Protein AF-A0A0H1ANH3-F1 (afdb_monomer_lite)

Foldseek 3Di:
DPDPPVVVVVVVVVVVVPDDDPDDDDPDPPVCPPPDPDDPLRVVLVVLVVVLVVLVVVLVVLVVVCVPPPDDDDPVSVVVSVVSVVVSVVSVVVSVVSVVVVVVVVVVVVVVVD

Radius of gyration: 20.59 Å; chains: 1; bounding box: 45×33×53 Å

pLDDT: mean 71.36, std 16.11, range [37.97, 92.19]

Structure (mmCIF, N/CA/C/O backbone):
data_AF-A0A0H1ANH3-F1
#
_entry.id   AF-A0A0H1ANH3-F1
#
loop_
_atom_site.group_PDB
_atom_site.id
_atom_site.type_symbol
_atom_site.label_atom_id
_atom_site.label_alt_id
_atom_site.label_comp_id
_atom_site.label_asym_id
_atom_site.label_entity_id
_atom_site.label_seq_id
_atom_site.pdbx_PDB_ins_code
_atom_site.Cartn_x
_atom_site.Cartn_y
_atom_site.Cartn_z
_atom_site.occupancy
_atom_site.B_iso_or_equiv
_atom_site.auth_seq_id
_atom_site.auth_comp_id
_atom_site.auth_asym_id
_atom_site.auth_atom_id
_atom_site.pdbx_PDB_model_num
ATOM 1 N N . MET A 1 1 ? 1.172 21.556 14.387 1.00 40.19 1 MET A N 1
ATOM 2 C CA . MET A 1 1 ? 0.110 22.340 13.723 1.00 40.19 1 MET A CA 1
ATOM 3 C C . MET A 1 1 ? 0.443 22.380 12.237 1.00 40.19 1 MET A C 1
ATOM 5 O O . MET A 1 1 ? 0.982 23.361 11.751 1.00 40.19 1 MET A O 1
ATOM 9 N N . ALA A 1 2 ? 0.237 21.252 11.561 1.00 51.41 2 ALA A N 1
ATOM 10 C CA . ALA A 1 2 ? 0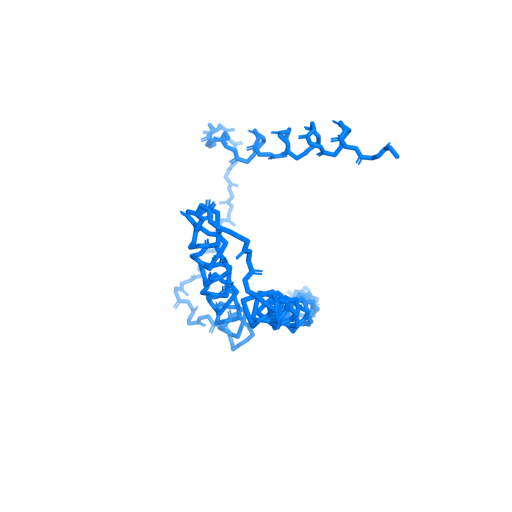.381 21.077 10.120 1.00 51.41 2 ALA A CA 1
ATOM 11 C C . ALA A 1 2 ? -0.997 20.604 9.671 1.00 51.41 2 ALA A C 1
ATOM 13 O O . ALA A 1 2 ? -1.387 19.508 10.050 1.00 51.41 2 ALA A O 1
ATOM 14 N N . ASP A 1 3 ? -1.792 21.488 9.070 1.00 56.69 3 ASP A N 1
ATOM 15 C CA . ASP A 1 3 ? -3.152 21.114 8.652 1.00 56.69 3 ASP A CA 1
ATOM 16 C C . ASP A 1 3 ? -3.704 22.048 7.563 1.00 56.69 3 ASP A C 1
ATOM 18 O O . ASP A 1 3 ? -4.291 21.600 6.591 1.00 56.69 3 ASP A O 1
ATOM 22 N N . ALA A 1 4 ? -3.424 23.356 7.626 1.00 54.84 4 ALA A N 1
ATOM 23 C CA . ALA A 1 4 ? -3.987 24.298 6.651 1.00 54.84 4 ALA A CA 1
ATOM 24 C C . ALA A 1 4 ? -3.135 24.495 5.380 1.00 54.84 4 ALA A C 1
ATOM 26 O O . ALA A 1 4 ? -3.677 24.754 4.308 1.00 54.84 4 ALA A O 1
ATOM 27 N N . TYR A 1 5 ? -1.804 24.405 5.470 1.00 55.19 5 TYR A N 1
ATOM 28 C CA . TYR A 1 5 ? -0.924 24.760 4.344 1.00 55.19 5 TYR A CA 1
ATOM 29 C C . TYR A 1 5 ? -0.835 23.647 3.284 1.00 55.19 5 TYR A C 1
ATOM 31 O O . TYR A 1 5 ? -0.876 23.926 2.088 1.00 55.19 5 TYR A O 1
ATOM 39 N N . GLU A 1 6 ? -0.803 22.381 3.707 1.00 58.69 6 GLU A N 1
ATOM 40 C CA . GLU A 1 6 ? -0.748 21.223 2.798 1.00 58.69 6 GLU A CA 1
ATOM 41 C C . GLU A 1 6 ? -2.057 21.014 2.027 1.00 58.69 6 GLU A C 1
ATOM 43 O O . GLU A 1 6 ? -2.027 20.677 0.845 1.00 58.69 6 GLU A O 1
ATOM 48 N N . VAL A 1 7 ? -3.207 21.298 2.649 1.00 62.12 7 VAL A N 1
ATOM 49 C CA . VAL A 1 7 ? -4.524 21.185 1.998 1.00 62.12 7 VAL A CA 1
ATOM 50 C C . VAL A 1 7 ? -4.680 22.212 0.872 1.00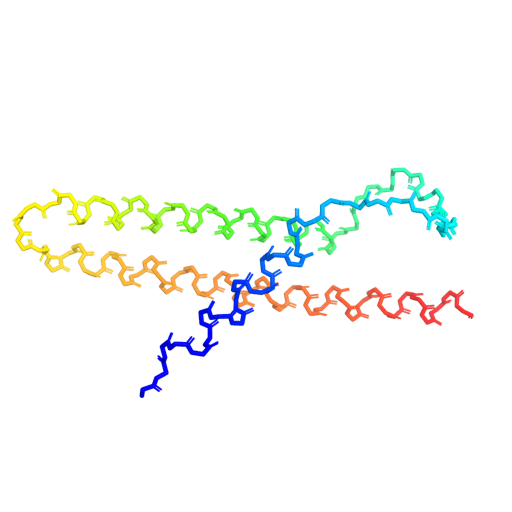 62.12 7 VAL A C 1
ATOM 52 O O . VAL A 1 7 ? -5.219 21.884 -0.184 1.00 62.12 7 VAL A O 1
ATOM 55 N N . ASN A 1 8 ? -4.152 23.430 1.048 1.00 63.66 8 ASN A N 1
ATOM 56 C CA . ASN A 1 8 ? -4.151 24.446 -0.009 1.00 63.66 8 ASN A CA 1
ATOM 57 C C . ASN A 1 8 ? -3.222 24.057 -1.168 1.00 63.66 8 ASN A C 1
ATOM 59 O O . ASN A 1 8 ? -3.622 24.128 -2.327 1.00 63.66 8 ASN A O 1
ATOM 63 N N . GLN A 1 9 ? -2.027 23.548 -0.860 1.00 69.12 9 GLN A N 1
ATOM 64 C CA . GLN A 1 9 ? -1.066 23.118 -1.876 1.00 69.12 9 GLN A CA 1
ATOM 65 C C . GLN A 1 9 ? -1.572 21.911 -2.686 1.00 69.12 9 GLN A C 1
ATOM 67 O O . GLN A 1 9 ? -1.376 21.839 -3.901 1.00 69.12 9 GLN A O 1
ATOM 72 N N . PHE A 1 10 ? -2.280 20.987 -2.031 1.00 57.66 10 PHE A N 1
ATOM 73 C CA . PHE A 1 10 ? -2.937 19.863 -2.690 1.00 57.66 10 PHE A CA 1
ATOM 74 C C . PHE A 1 10 ? -4.096 20.322 -3.589 1.00 57.66 10 PHE A C 1
ATOM 76 O O . PHE A 1 10 ? -4.209 19.866 -4.728 1.00 57.66 10 PHE A O 1
ATOM 83 N N . ALA A 1 11 ? -4.920 21.267 -3.124 1.00 63.81 11 ALA A N 1
ATOM 84 C CA . ALA A 1 11 ? -6.016 21.832 -3.911 1.00 63.81 11 ALA A CA 1
ATOM 85 C C . ALA A 1 11 ? -5.515 22.594 -5.153 1.00 63.81 11 ALA A C 1
ATOM 87 O O . ALA A 1 11 ? -6.084 22.458 -6.238 1.00 63.81 11 ALA A O 1
ATOM 88 N N . GLU A 1 12 ? -4.415 23.340 -5.033 1.00 65.25 12 GLU A N 1
ATOM 89 C CA . GLU A 1 12 ? -3.771 24.018 -6.164 1.00 65.25 12 GLU A CA 1
ATOM 90 C C . GLU A 1 12 ? -3.195 23.026 -7.184 1.00 65.25 12 GLU A C 1
ATOM 92 O O . GLU A 1 12 ? -3.339 23.224 -8.395 1.00 65.25 12 GLU A O 1
ATOM 97 N N . ALA A 1 13 ? -2.601 21.924 -6.716 1.00 64.12 13 ALA A N 1
ATOM 98 C CA . ALA A 1 13 ? -2.116 20.853 -7.581 1.00 64.12 13 ALA A CA 1
ATOM 99 C C . ALA A 1 13 ? -3.266 20.145 -8.323 1.00 64.12 13 ALA A C 1
ATOM 101 O O . ALA A 1 13 ? -3.156 19.888 -9.525 1.00 64.12 13 ALA A O 1
ATOM 102 N N . MET A 1 14 ? -4.397 19.902 -7.649 1.00 63.88 14 MET A N 1
ATOM 103 C CA . MET A 1 14 ? -5.605 19.333 -8.261 1.00 63.88 14 MET A CA 1
ATOM 104 C C . MET A 1 14 ? -6.233 20.273 -9.295 1.00 63.88 14 MET A C 1
ATOM 106 O O . MET A 1 14 ? -6.654 19.821 -10.358 1.00 63.88 14 MET A O 1
ATOM 110 N N . ASN A 1 15 ? -6.245 21.581 -9.034 1.00 64.12 15 ASN A N 1
ATOM 111 C CA . ASN A 1 15 ? -6.758 22.577 -9.974 1.00 64.12 15 ASN A CA 1
ATOM 112 C C . ASN A 1 15 ? -5.878 22.689 -11.234 1.00 64.12 15 ASN A C 1
ATOM 114 O O . ASN A 1 15 ? -6.385 22.807 -12.347 1.00 64.12 15 ASN A O 1
ATOM 118 N N . ARG A 1 16 ? -4.552 22.570 -11.083 1.00 61.69 16 ARG A N 1
ATOM 119 C CA . ARG A 1 16 ? -3.615 22.532 -12.218 1.00 61.69 16 ARG A CA 1
ATOM 120 C C . ARG A 1 16 ? -3.771 21.259 -13.062 1.00 61.69 16 ARG A C 1
ATOM 122 O O . ARG A 1 16 ? -3.549 21.309 -14.267 1.00 61.69 16 ARG A O 1
ATOM 129 N N . ALA A 1 17 ? -4.175 20.146 -12.450 1.00 52.03 17 ALA A N 1
ATOM 130 C CA . ALA A 1 17 ? -4.438 18.882 -13.140 1.00 52.03 17 ALA A CA 1
ATOM 131 C C . ALA A 1 17 ? -5.851 18.794 -13.761 1.00 52.03 17 ALA A C 1
ATOM 133 O O . ALA A 1 17 ? -6.046 18.050 -14.719 1.00 52.03 17 ALA A O 1
ATOM 134 N N . GLY A 1 18 ? -6.829 19.547 -13.240 1.00 45.19 18 GLY A N 1
ATOM 135 C CA . GLY A 1 18 ? -8.225 19.553 -13.703 1.00 45.19 18 GLY A CA 1
ATOM 136 C C . GLY A 1 18 ? -8.516 20.442 -14.921 1.00 45.19 18 GLY A C 1
ATOM 137 O O . GLY A 1 18 ? -9.594 20.347 -15.509 1.00 45.19 18 GLY A O 1
ATOM 138 N N . GLY A 1 19 ? -7.570 21.288 -15.334 1.00 40.00 19 GLY A N 1
ATOM 139 C CA . GLY A 1 19 ? -7.671 22.078 -16.561 1.00 40.00 19 GLY A CA 1
ATOM 140 C C . GLY A 1 19 ? -7.298 21.250 -17.790 1.00 40.00 19 GLY A C 1
ATOM 141 O O . GLY A 1 19 ? -6.121 21.122 -18.115 1.00 40.00 19 GLY A O 1
ATOM 142 N N . SER A 1 20 ? -8.292 20.697 -18.491 1.00 42.78 20 SER A N 1
ATOM 143 C CA . SER A 1 20 ? -8.080 20.088 -19.813 1.00 42.78 20 SER A CA 1
ATOM 144 C C . SER A 1 20 ? -7.455 21.086 -20.806 1.00 42.78 20 SER A C 1
ATOM 146 O O . SER A 1 20 ? -7.710 22.291 -20.722 1.00 42.78 20 SER A O 1
ATOM 148 N N . PRO A 1 21 ? -6.627 20.604 -21.749 1.00 45.38 21 PRO A N 1
ATOM 149 C CA . PRO A 1 21 ? -5.692 21.428 -22.495 1.00 45.38 21 PRO A CA 1
ATOM 150 C C . PRO A 1 21 ? -6.416 22.199 -23.598 1.00 45.38 21 PRO A C 1
ATOM 152 O O . PRO A 1 21 ? -6.935 21.615 -24.548 1.00 45.38 21 PRO A O 1
ATOM 155 N N . SER A 1 22 ? -6.380 23.527 -23.528 1.00 37.97 22 SER A N 1
ATOM 156 C CA . SER A 1 22 ? -6.530 24.341 -24.733 1.00 37.97 22 SER A CA 1
ATOM 157 C C . SER A 1 22 ? -5.230 24.208 -25.523 1.00 37.97 22 SER A C 1
ATOM 159 O O . SER A 1 22 ? -4.238 24.888 -25.261 1.00 37.97 22 SER A O 1
ATOM 161 N N . ALA A 1 23 ? -5.219 23.242 -26.441 1.00 47.75 23 ALA A N 1
ATOM 162 C CA . ALA A 1 23 ? -4.170 23.038 -27.422 1.00 47.75 23 ALA A CA 1
ATOM 163 C C . ALA A 1 23 ? -4.133 24.235 -28.384 1.00 47.75 23 ALA A C 1
ATOM 165 O O . ALA A 1 23 ? -4.796 24.249 -29.417 1.00 47.75 23 ALA A O 1
ATOM 166 N N . ALA A 1 24 ? -3.341 25.244 -28.037 1.00 41.09 24 ALA A N 1
ATOM 167 C CA . ALA A 1 24 ? -2.882 26.256 -28.971 1.00 41.09 24 ALA A CA 1
ATOM 168 C C . ALA A 1 24 ? -1.367 26.095 -29.148 1.00 41.09 24 ALA A C 1
ATOM 170 O O . ALA A 1 24 ? -0.564 26.607 -28.376 1.00 41.09 24 ALA A O 1
ATOM 171 N N . ASN A 1 25 ? -1.017 25.379 -30.215 1.00 42.84 25 ASN A N 1
ATOM 172 C CA . ASN A 1 25 ? 0.213 25.570 -30.976 1.00 42.84 25 ASN A CA 1
ATOM 173 C C . ASN A 1 25 ? 1.553 25.171 -30.330 1.00 42.84 25 ASN A C 1
ATOM 175 O O . ASN A 1 25 ? 2.522 25.924 -30.357 1.00 42.84 25 ASN A O 1
ATOM 179 N N . ALA A 1 26 ? 1.651 23.927 -29.878 1.00 40.88 26 ALA A N 1
ATOM 180 C CA . ALA A 1 26 ? 2.904 23.192 -29.980 1.00 40.88 26 ALA A CA 1
ATOM 181 C C . ALA A 1 26 ? 2.566 21.893 -30.696 1.00 40.88 26 ALA A C 1
ATOM 183 O O . ALA A 1 26 ? 1.796 21.107 -30.164 1.00 40.88 26 ALA A O 1
ATOM 184 N N . THR A 1 27 ? 3.061 21.693 -31.915 1.00 43.47 27 THR A N 1
ATOM 185 C CA . THR A 1 27 ? 3.140 20.363 -32.519 1.00 43.47 27 THR A CA 1
ATOM 186 C C . THR A 1 27 ? 4.073 19.540 -31.639 1.00 43.47 27 THR A C 1
ATOM 188 O O . THR A 1 27 ? 5.281 19.795 -31.679 1.00 43.47 27 THR A O 1
ATOM 191 N N . PRO A 1 28 ? 3.588 18.582 -30.830 1.00 42.16 28 PRO A N 1
ATOM 192 C CA . PRO A 1 28 ? 4.492 17.555 -30.386 1.00 42.16 28 PRO A CA 1
ATOM 193 C C . PRO A 1 28 ? 4.668 16.661 -31.610 1.00 42.16 28 PRO A C 1
ATOM 195 O O . PRO A 1 28 ? 3.705 16.094 -32.131 1.00 42.16 28 PRO A O 1
ATOM 198 N N . ASP A 1 29 ? 5.892 16.574 -32.108 1.00 39.38 29 ASP A N 1
ATOM 199 C CA . ASP A 1 29 ? 6.306 15.408 -32.871 1.00 39.38 29 ASP A CA 1
ATOM 200 C C . ASP A 1 29 ? 6.182 14.204 -31.925 1.00 39.38 29 ASP A C 1
ATOM 202 O O . ASP A 1 29 ? 7.113 13.798 -31.230 1.00 39.38 29 ASP A O 1
ATOM 206 N N . VAL A 1 30 ? 4.950 13.716 -31.779 1.00 48.22 30 VAL A N 1
ATOM 207 C CA . VAL A 1 30 ? 4.660 12.417 -31.208 1.00 48.22 30 VAL A CA 1
ATOM 208 C C . VAL A 1 30 ? 5.067 11.437 -32.283 1.00 48.22 30 VAL A C 1
ATOM 210 O O . VAL A 1 30 ? 4.252 11.004 -33.098 1.00 48.22 30 VAL A O 1
ATOM 213 N N . VAL A 1 31 ? 6.361 11.112 -32.288 1.00 44.44 31 VAL A N 1
ATOM 214 C CA . VAL A 1 31 ? 6.880 9.915 -32.935 1.00 44.44 31 VAL A CA 1
ATOM 215 C C . VAL A 1 31 ? 5.861 8.820 -32.665 1.00 44.44 31 VAL A C 1
ATOM 217 O O . VAL A 1 31 ? 5.612 8.451 -31.515 1.00 44.44 31 VAL A O 1
ATOM 220 N N . SER A 1 32 ? 5.203 8.376 -33.733 1.00 43.00 32 SER A N 1
ATOM 221 C CA . SER A 1 32 ? 4.245 7.285 -33.704 1.00 43.00 32 SER A CA 1
ATOM 222 C C . SER A 1 32 ? 4.992 6.043 -33.230 1.00 43.00 32 SER A C 1
ATOM 224 O O . SER A 1 32 ? 5.522 5.273 -34.033 1.00 43.00 32 SER A O 1
ATOM 226 N N . VAL A 1 33 ? 5.033 5.834 -31.914 1.00 44.50 33 VAL A N 1
ATOM 227 C CA . VAL A 1 33 ? 5.368 4.550 -31.314 1.00 44.50 33 VAL A CA 1
ATOM 228 C C . VAL A 1 33 ? 4.181 3.658 -31.639 1.00 44.50 33 VAL A C 1
ATOM 230 O O . VAL A 1 33 ? 3.222 3.558 -30.874 1.00 44.50 33 VAL A O 1
ATOM 233 N N . GLY A 1 34 ? 4.203 3.077 -32.843 1.00 43.00 34 GLY A N 1
ATOM 234 C CA . GLY A 1 34 ? 3.220 2.091 -33.269 1.00 43.00 34 GLY A CA 1
ATOM 235 C C . GLY A 1 34 ? 3.065 1.081 -32.145 1.00 43.00 34 GLY A C 1
ATOM 236 O O . GLY A 1 34 ? 4.089 0.633 -31.633 1.00 43.00 34 GLY A O 1
ATOM 237 N N . ALA A 1 35 ? 1.814 0.837 -31.733 1.00 46.56 35 ALA A N 1
ATOM 238 C CA . ALA A 1 35 ? 1.380 0.115 -30.534 1.00 46.56 35 ALA A CA 1
ATOM 239 C C . ALA A 1 35 ? 2.347 -1.000 -30.108 1.00 46.56 35 ALA A C 1
ATOM 241 O O . ALA A 1 35 ? 2.156 -2.186 -30.381 1.00 46.56 35 ALA A O 1
ATOM 242 N N . SER A 1 36 ? 3.424 -0.601 -29.443 1.00 52.53 36 SER A N 1
ATOM 243 C CA . SER A 1 36 ? 4.472 -1.505 -29.022 1.00 52.53 36 SER A CA 1
ATOM 244 C C . SER A 1 36 ? 4.005 -2.003 -27.679 1.00 52.53 36 SER A C 1
ATOM 246 O O . SER A 1 36 ? 3.806 -1.219 -26.751 1.00 52.53 36 SER A O 1
ATOM 248 N N . LYS A 1 37 ? 3.733 -3.309 -27.616 1.00 57.41 37 LYS A N 1
ATOM 249 C CA . LYS A 1 37 ? 3.337 -4.024 -26.400 1.00 57.41 37 LYS A CA 1
ATOM 250 C C . LYS A 1 37 ? 4.124 -3.440 -25.216 1.00 57.41 37 LYS A C 1
ATOM 252 O O . LYS A 1 37 ? 5.353 -3.453 -25.298 1.00 57.41 37 LYS A O 1
ATOM 257 N N . PRO A 1 38 ? 3.465 -2.952 -24.144 1.00 63.12 38 PRO A N 1
ATOM 258 C CA . PRO A 1 38 ? 4.157 -2.282 -23.048 1.00 63.12 38 PRO A CA 1
ATOM 259 C C . PRO A 1 38 ? 5.318 -3.147 -22.566 1.00 63.12 38 PRO A C 1
ATOM 261 O O . PRO A 1 38 ? 5.167 -4.375 -22.464 1.00 63.12 38 PRO A O 1
ATOM 264 N N . SER A 1 39 ? 6.476 -2.520 -22.339 1.00 72.00 39 SER A N 1
ATOM 265 C CA . SER A 1 39 ? 7.673 -3.211 -21.861 1.00 72.00 39 SER A CA 1
ATOM 266 C C . SER A 1 39 ? 7.365 -3.930 -20.546 1.00 72.00 39 SER A C 1
ATOM 268 O O . SER A 1 39 ? 6.435 -3.567 -19.823 1.00 72.00 39 SER A O 1
ATOM 270 N N . GLN A 1 40 ? 8.124 -4.974 -20.218 1.00 73.25 40 GLN A N 1
ATOM 271 C CA . GLN A 1 40 ? 7.858 -5.765 -19.014 1.00 73.25 40 GLN A CA 1
ATOM 272 C C . GLN A 1 40 ? 7.863 -4.906 -17.734 1.00 73.25 40 GLN A C 1
ATOM 274 O O . GLN A 1 40 ? 7.033 -5.133 -16.860 1.00 73.25 40 GLN A O 1
ATOM 279 N N . GLY A 1 41 ? 8.706 -3.867 -17.665 1.00 70.81 41 GLY A N 1
ATOM 280 C CA . GLY A 1 41 ? 8.697 -2.879 -16.578 1.00 70.81 41 GLY A CA 1
ATOM 281 C C . GLY A 1 41 ? 7.416 -2.039 -16.521 1.00 70.81 41 GLY A C 1
ATOM 282 O O . GLY A 1 41 ? 6.818 -1.915 -15.457 1.00 70.81 41 GLY A O 1
ATOM 283 N N . ILE A 1 42 ? 6.924 -1.554 -17.668 1.00 76.12 42 ILE A N 1
ATOM 284 C CA . ILE A 1 42 ? 5.647 -0.819 -17.750 1.00 76.12 42 ILE A CA 1
ATOM 285 C C . ILE A 1 42 ? 4.469 -1.712 -17.334 1.00 76.12 42 ILE A C 1
ATOM 287 O O . ILE A 1 42 ? 3.568 -1.254 -16.636 1.00 76.12 42 ILE A O 1
ATOM 291 N N . ARG A 1 43 ? 4.477 -2.999 -17.710 1.00 80.94 43 ARG A N 1
ATOM 292 C CA . ARG A 1 43 ? 3.435 -3.949 -17.280 1.00 80.94 43 ARG A CA 1
ATOM 293 C C . ARG A 1 43 ? 3.467 -4.196 -15.779 1.00 80.94 43 ARG A C 1
ATOM 295 O O . ARG A 1 43 ? 2.415 -4.201 -15.157 1.00 80.94 43 ARG A O 1
ATOM 302 N N . MET A 1 44 ? 4.656 -4.372 -15.202 1.00 75.81 44 MET A N 1
ATOM 303 C CA . MET A 1 44 ? 4.806 -4.531 -13.753 1.00 75.81 44 MET A CA 1
ATOM 304 C C . MET A 1 44 ? 4.340 -3.283 -12.999 1.00 75.81 44 MET A C 1
ATOM 306 O O . MET A 1 44 ? 3.648 -3.420 -11.996 1.00 75.81 44 MET A O 1
ATOM 310 N N . LEU A 1 45 ? 4.635 -2.083 -13.509 1.00 77.81 45 LEU A N 1
ATOM 311 C CA . LEU A 1 45 ? 4.119 -0.834 -12.948 1.00 77.81 45 LEU A CA 1
ATOM 312 C C . LEU A 1 45 ? 2.587 -0.758 -13.033 1.00 77.81 45 LEU A C 1
ATOM 314 O O . LEU A 1 45 ? 1.945 -0.459 -12.033 1.00 77.81 45 LEU A O 1
ATOM 318 N N . MET A 1 46 ? 1.991 -1.077 -14.188 1.00 82.31 46 MET A N 1
ATOM 319 C CA . MET A 1 46 ? 0.530 -1.114 -14.347 1.00 82.31 46 MET A CA 1
ATOM 320 C C . MET A 1 46 ? -0.129 -2.084 -13.364 1.00 82.31 46 MET A C 1
ATOM 322 O O . MET A 1 46 ? -1.069 -1.706 -12.675 1.00 82.31 46 MET A O 1
ATOM 326 N N . SER A 1 47 ? 0.386 -3.310 -13.249 1.00 81.69 47 SER A N 1
ATOM 327 C CA . SER A 1 47 ? -0.128 -4.285 -12.283 1.00 81.69 47 SER A CA 1
ATOM 328 C C . SER A 1 47 ? 0.045 -3.816 -10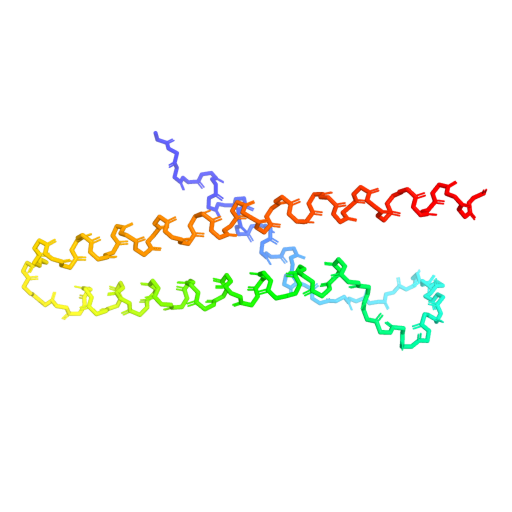.837 1.00 81.69 47 SER A C 1
ATOM 330 O O . SER A 1 47 ? -0.822 -4.067 -10.006 1.00 81.69 47 SER A O 1
ATOM 332 N N . ALA A 1 48 ? 1.142 -3.132 -10.514 1.00 76.69 48 ALA A N 1
ATOM 333 C CA . ALA A 1 48 ? 1.373 -2.596 -9.178 1.00 76.69 48 ALA A CA 1
ATOM 334 C C . ALA A 1 48 ? 0.374 -1.476 -8.828 1.00 76.69 48 ALA A C 1
ATOM 336 O O . ALA A 1 48 ? -0.186 -1.490 -7.734 1.00 76.69 48 ALA A O 1
ATOM 337 N N . VAL A 1 49 ? 0.079 -0.580 -9.777 1.00 82.56 49 VAL A N 1
ATOM 338 C CA . VAL A 1 49 ? -0.943 0.474 -9.636 1.00 82.56 49 VAL A CA 1
ATOM 339 C C . VAL A 1 49 ? -2.349 -0.115 -9.482 1.00 82.56 49 VAL A C 1
ATOM 341 O O . VAL A 1 49 ? -3.116 0.358 -8.646 1.00 82.56 49 VAL A O 1
ATOM 344 N N . ASP A 1 50 ? -2.682 -1.168 -10.230 1.00 84.69 50 ASP A N 1
ATOM 345 C CA . ASP A 1 50 ? -3.983 -1.845 -10.135 1.00 84.69 50 ASP A CA 1
ATOM 346 C C . ASP A 1 50 ? -4.206 -2.455 -8.736 1.00 84.69 50 ASP A C 1
ATOM 348 O O . A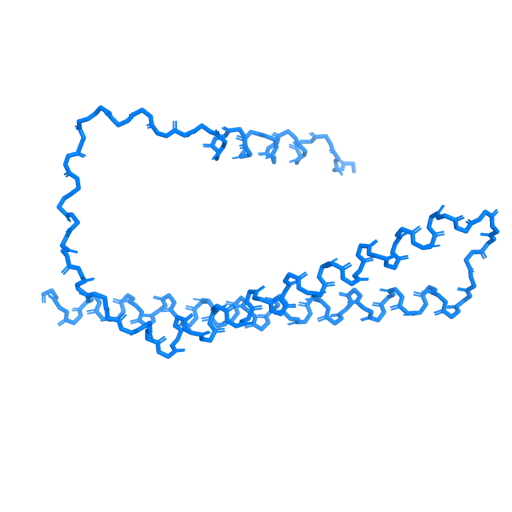SP A 1 50 ? -5.219 -2.198 -8.082 1.00 84.69 50 ASP A O 1
ATOM 352 N N . ASN A 1 51 ? -3.187 -3.142 -8.201 1.00 80.38 51 ASN A N 1
ATOM 353 C CA . ASN A 1 51 ? -3.195 -3.650 -6.823 1.00 80.38 51 ASN A CA 1
ATOM 354 C C . ASN A 1 51 ? -3.330 -2.527 -5.778 1.00 80.38 51 ASN A C 1
ATOM 356 O O . ASN A 1 51 ? -3.966 -2.714 -4.739 1.00 80.38 51 ASN A O 1
ATOM 360 N N . LEU A 1 52 ? -2.744 -1.357 -6.046 1.00 84.19 52 LEU A N 1
ATOM 361 C CA . LEU A 1 52 ? -2.818 -0.188 -5.171 1.00 84.19 52 LEU A CA 1
ATOM 362 C C . LEU A 1 52 ? -4.250 0.359 -5.100 1.00 84.19 52 LEU A C 1
ATOM 364 O O . LEU A 1 52 ? -4.763 0.594 -4.006 1.00 84.19 52 LEU A O 1
ATOM 368 N N . ASN A 1 53 ? -4.920 0.479 -6.249 1.00 83.62 53 ASN A N 1
ATOM 369 C CA . ASN A 1 53 ? -6.320 0.897 -6.320 1.00 83.62 53 ASN A CA 1
ATOM 370 C C . ASN A 1 53 ? -7.239 -0.071 -5.559 1.00 83.62 53 ASN A C 1
ATOM 372 O O . ASN A 1 53 ? -8.035 0.373 -4.732 1.00 83.62 53 ASN A O 1
ATOM 376 N N . GLY A 1 54 ? -7.077 -1.386 -5.753 1.00 85.56 54 GLY A N 1
ATOM 377 C CA . GLY A 1 54 ? -7.860 -2.390 -5.020 1.00 85.56 54 GLY A CA 1
ATOM 378 C C . GLY A 1 54 ? -7.630 -2.353 -3.501 1.00 85.56 54 GLY A C 1
ATOM 379 O O . GLY A 1 54 ? -8.568 -2.511 -2.711 1.00 85.56 54 GLY A O 1
ATOM 380 N N . GLY A 1 55 ? -6.392 -2.083 -3.070 1.00 82.69 55 GLY A N 1
ATOM 381 C CA . GLY A 1 55 ? -6.051 -1.882 -1.660 1.00 82.69 55 GLY A CA 1
ATOM 382 C C . GLY A 1 55 ? -6.710 -0.636 -1.058 1.00 82.69 55 GLY A C 1
ATOM 383 O O . GLY A 1 55 ? -7.298 -0.713 0.023 1.00 82.69 55 GLY A O 1
ATOM 384 N N . ALA A 1 56 ? -6.673 0.489 -1.775 1.00 85.56 56 ALA A N 1
ATOM 385 C CA . ALA A 1 56 ? -7.301 1.739 -1.351 1.00 85.56 56 ALA A CA 1
ATOM 386 C C . ALA A 1 56 ? -8.830 1.606 -1.238 1.00 85.56 56 ALA A C 1
ATOM 388 O O . ALA A 1 56 ? -9.427 2.048 -0.253 1.00 85.56 56 ALA A O 1
ATOM 389 N N . GLU A 1 57 ? -9.468 0.941 -2.203 1.00 90.44 57 GLU A N 1
ATOM 390 C CA . GLU A 1 57 ? -10.912 0.700 -2.192 1.00 90.44 57 GLU A CA 1
ATOM 391 C C . GLU A 1 57 ? -11.332 -0.217 -1.031 1.00 90.44 57 GLU A C 1
ATOM 393 O O . GLU A 1 57 ? -12.314 0.060 -0.335 1.00 90.44 57 GLU A O 1
ATOM 398 N N . SER A 1 58 ? -10.528 -1.243 -0.735 1.00 83.81 58 SER A N 1
ATOM 399 C CA . SER A 1 58 ? -10.742 -2.144 0.406 1.00 83.81 58 SER A CA 1
ATOM 400 C C . SER A 1 58 ? -10.663 -1.423 1.757 1.00 83.81 58 SER A C 1
ATOM 402 O O . SER A 1 58 ? -11.467 -1.699 2.653 1.00 83.81 58 SER A O 1
ATOM 404 N N . ILE A 1 59 ? -9.718 -0.487 1.913 1.00 87.00 59 ILE A N 1
ATOM 405 C CA . ILE A 1 59 ? -9.599 0.356 3.113 1.00 87.00 59 ILE A CA 1
ATOM 406 C C . ILE A 1 59 ? -10.796 1.302 3.218 1.00 87.00 59 ILE A C 1
ATOM 408 O O . ILE A 1 59 ? -11.403 1.400 4.281 1.00 87.00 59 ILE A O 1
ATOM 412 N N . ASN A 1 60 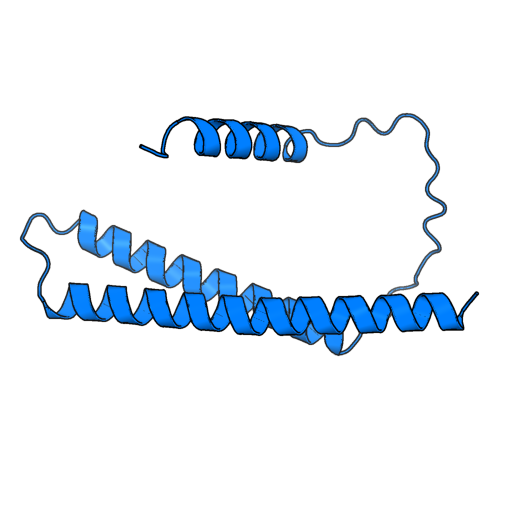? -11.182 1.956 2.120 1.00 87.25 60 ASN A N 1
ATOM 413 C CA . ASN A 1 60 ? -12.320 2.875 2.091 1.00 87.25 60 ASN A CA 1
ATOM 414 C C . ASN A 1 60 ? -13.644 2.173 2.440 1.00 87.25 60 ASN A C 1
ATOM 416 O O . ASN A 1 60 ? -14.445 2.694 3.217 1.00 87.25 60 ASN A O 1
ATOM 420 N N . SER A 1 61 ? -13.869 0.964 1.916 1.00 87.50 61 SER A N 1
ATOM 421 C CA . SER A 1 61 ? -15.049 0.159 2.248 1.00 87.50 61 SER A CA 1
ATOM 422 C C . SER A 1 61 ? -15.082 -0.223 3.730 1.00 87.50 61 SER A C 1
ATOM 424 O O . SER A 1 61 ? -16.136 -0.142 4.371 1.00 87.50 61 SER A O 1
ATOM 426 N N . LEU A 1 62 ? -13.936 -0.612 4.300 1.00 84.38 62 LEU A N 1
ATOM 427 C CA . LEU A 1 62 ? -13.845 -0.926 5.725 1.00 84.38 62 LEU A CA 1
ATOM 428 C C . LEU A 1 62 ? -14.080 0.327 6.581 1.00 84.38 62 LEU A C 1
ATOM 430 O O . LEU A 1 62 ? -14.889 0.284 7.503 1.00 84.38 62 LEU A O 1
ATOM 434 N N . ALA A 1 63 ? -13.467 1.458 6.227 1.00 83.50 63 ALA A N 1
ATOM 435 C CA . ALA A 1 63 ? -13.645 2.733 6.918 1.00 83.50 63 ALA A CA 1
ATOM 436 C C . ALA A 1 63 ? -15.108 3.207 6.908 1.00 83.50 63 ALA A C 1
ATOM 438 O O . ALA A 1 63 ? -15.609 3.671 7.934 1.00 83.50 63 ALA A O 1
ATOM 439 N N . LYS A 1 64 ? -15.830 3.034 5.791 1.00 87.06 64 LYS A N 1
ATOM 440 C CA . LYS A 1 64 ? -17.281 3.288 5.717 1.00 87.06 64 LYS A CA 1
ATOM 441 C C . LYS A 1 64 ? -18.071 2.373 6.648 1.00 87.06 64 LYS A C 1
ATOM 443 O O . LYS A 1 64 ? -18.904 2.847 7.409 1.00 87.06 64 LYS A O 1
ATOM 448 N N . THR A 1 65 ? -17.764 1.079 6.649 1.00 83.94 65 THR A N 1
ATOM 449 C CA . THR A 1 65 ? -18.425 0.098 7.529 1.00 83.94 65 THR A CA 1
ATOM 450 C C . THR A 1 65 ? -18.192 0.415 9.013 1.00 83.94 65 THR A C 1
ATOM 452 O O . THR A 1 65 ? -19.076 0.239 9.852 1.00 83.94 65 THR A O 1
ATOM 455 N N . MET A 1 66 ? -17.001 0.916 9.341 1.00 82.19 66 MET A N 1
ATOM 456 C CA . MET A 1 66 ? -16.624 1.366 10.680 1.00 82.19 66 MET A CA 1
ATOM 457 C C . MET A 1 66 ? -17.342 2.653 11.095 1.00 82.19 66 MET A C 1
ATOM 459 O O . MET A 1 66 ? -17.823 2.740 12.216 1.00 82.19 66 MET A O 1
ATOM 463 N N . THR A 1 67 ? -17.457 3.637 10.201 1.00 81.56 67 THR A N 1
ATOM 464 C CA . THR A 1 67 ? -18.142 4.915 10.487 1.00 81.56 67 THR A CA 1
ATOM 465 C C . THR A 1 67 ? -19.665 4.805 10.483 1.00 81.56 67 THR A C 1
ATOM 467 O O . THR A 1 67 ? -20.337 5.608 11.123 1.00 81.56 67 THR A O 1
ATOM 470 N N . GLN A 1 68 ? -20.225 3.808 9.793 1.00 82.69 68 GLN A N 1
ATOM 471 C CA . GLN A 1 68 ? -21.655 3.489 9.832 1.00 82.69 68 GLN A CA 1
ATOM 472 C C . GLN A 1 68 ? -22.054 2.689 11.079 1.00 82.69 68 GLN A C 1
ATOM 474 O O . GLN A 1 68 ? -23.236 2.660 11.428 1.00 82.69 68 GLN A O 1
ATOM 479 N N . ASN A 1 69 ? -21.097 2.058 11.767 1.00 74.62 69 ASN A N 1
ATOM 480 C CA . ASN A 1 69 ? -21.351 1.461 13.072 1.00 74.62 69 ASN A CA 1
ATOM 481 C C . ASN A 1 69 ? -21.588 2.575 14.097 1.00 74.62 69 ASN A C 1
ATOM 483 O O . ASN A 1 69 ? -20.699 3.359 14.405 1.00 74.62 69 ASN A O 1
ATOM 487 N N . THR A 1 70 ? -22.807 2.641 14.632 1.00 68.25 70 THR A N 1
ATOM 488 C CA . THR A 1 70 ? -23.200 3.632 15.650 1.00 68.25 70 THR A CA 1
ATOM 489 C C . THR A 1 70 ? -22.719 3.255 17.061 1.00 68.25 70 THR A C 1
ATOM 491 O O . THR A 1 70 ? -22.914 4.023 18.000 1.00 68.25 70 THR A O 1
ATOM 494 N N . GLY A 1 71 ? -22.126 2.067 17.223 1.00 74.56 71 GLY A N 1
ATOM 495 C CA . GLY A 1 71 ? -21.499 1.593 18.461 1.00 74.56 71 GLY A CA 1
ATOM 496 C C . GLY A 1 71 ? -19.976 1.749 18.448 1.00 74.56 71 GLY A C 1
ATOM 497 O O . GLY A 1 71 ? -19.391 2.096 17.424 1.00 74.56 71 GLY A O 1
ATOM 498 N N . GLU A 1 72 ? -19.322 1.473 19.580 1.00 79.69 72 GLU A N 1
ATOM 499 C CA . GLU A 1 72 ? -17.855 1.449 19.634 1.00 79.69 72 GLU A CA 1
ATOM 500 C C . GLU A 1 72 ? -17.274 0.426 18.651 1.00 79.69 72 GLU A C 1
ATOM 502 O O . GLU A 1 72 ? -17.769 -0.697 18.517 1.00 79.69 72 GLU A O 1
ATOM 507 N N . LEU A 1 73 ? -16.182 0.816 17.990 1.00 83.62 73 LEU A N 1
ATOM 508 C CA . LEU A 1 73 ? -15.411 -0.090 17.152 1.00 83.62 73 LEU A CA 1
ATOM 509 C C . LEU A 1 73 ? -14.887 -1.244 17.995 1.00 83.62 73 LEU A C 1
ATOM 511 O O . LEU A 1 73 ? -14.230 -1.047 19.018 1.00 83.62 73 LEU A O 1
ATOM 515 N N . THR A 1 74 ? -15.130 -2.464 17.530 1.00 89.56 74 THR A N 1
ATOM 516 C CA . THR A 1 74 ? -14.582 -3.633 18.216 1.00 89.56 74 THR A CA 1
ATOM 517 C C . THR A 1 74 ? -13.052 -3.651 18.084 1.00 89.56 74 THR A C 1
ATOM 519 O O . THR A 1 74 ? -12.516 -3.241 17.047 1.00 89.56 74 THR A O 1
ATOM 522 N N . PRO A 1 75 ? -12.315 -4.197 19.067 1.00 87.31 75 PRO A N 1
ATOM 523 C CA . PRO A 1 75 ? -10.864 -4.350 18.957 1.00 87.31 75 PRO A CA 1
ATOM 524 C C . PRO A 1 75 ? -10.428 -5.099 17.686 1.00 87.31 75 PRO A C 1
ATOM 526 O O . PRO A 1 75 ? -9.433 -4.738 17.063 1.00 87.31 75 PRO A O 1
ATOM 529 N N . GLY A 1 76 ? -11.209 -6.099 17.255 1.00 89.38 76 GLY A N 1
ATOM 530 C CA . GLY A 1 76 ? -10.955 -6.841 16.016 1.00 89.38 76 GLY A CA 1
ATOM 531 C C . GLY A 1 76 ? -11.026 -5.963 14.766 1.00 89.38 76 GLY A C 1
ATOM 532 O O . GLY A 1 76 ? -10.158 -6.061 13.904 1.00 89.38 76 GLY A O 1
ATOM 533 N N . GLN A 1 77 ? -11.996 -5.048 14.701 1.00 85.44 77 GLN A N 1
ATOM 534 C CA . GLN A 1 77 ? -12.117 -4.097 13.597 1.00 85.44 77 GLN A CA 1
ATOM 535 C C . GLN A 1 77 ? -10.919 -3.136 13.544 1.00 85.44 77 GLN A C 1
ATOM 537 O O . GLN A 1 77 ? -10.358 -2.913 12.472 1.00 85.44 77 GLN A O 1
ATOM 542 N N . VAL A 1 78 ? -10.473 -2.604 14.687 1.00 87.75 78 VAL A N 1
ATOM 543 C CA . VAL A 1 78 ? -9.293 -1.718 14.743 1.00 87.75 78 VAL A CA 1
ATOM 544 C C . VAL A 1 78 ? -8.028 -2.443 14.269 1.00 87.75 78 VAL A C 1
ATOM 546 O O . VAL A 1 78 ? -7.244 -1.880 13.499 1.00 87.75 78 VAL A O 1
ATOM 549 N N . ILE A 1 79 ? -7.846 -3.705 14.668 1.00 91.56 79 ILE A N 1
ATOM 550 C CA . ILE A 1 79 ? -6.732 -4.545 14.205 1.00 91.56 79 ILE A CA 1
ATOM 551 C C . ILE A 1 79 ? -6.825 -4.780 12.693 1.00 91.56 79 ILE A C 1
ATOM 553 O O . ILE A 1 79 ? -5.829 -4.604 11.991 1.00 91.56 79 ILE A O 1
ATOM 557 N N . GLU A 1 80 ? -8.008 -5.116 12.173 1.00 87.25 80 GLU A N 1
ATOM 558 C CA . GLU A 1 80 ? -8.220 -5.336 10.738 1.00 87.25 80 GLU A CA 1
ATOM 559 C C . GLU A 1 80 ? -7.879 -4.084 9.915 1.00 87.25 80 GLU A C 1
ATOM 561 O O . GLU A 1 80 ? -7.144 -4.166 8.928 1.00 87.25 80 GLU A O 1
ATOM 566 N N . MET A 1 81 ? -8.350 -2.911 10.346 1.00 87.25 81 MET A N 1
ATOM 567 C CA . MET A 1 81 ? -8.059 -1.633 9.691 1.00 87.25 81 MET A CA 1
ATOM 568 C C . MET A 1 81 ? -6.566 -1.304 9.724 1.00 87.25 81 MET A C 1
ATOM 570 O O . MET A 1 81 ? -5.992 -0.883 8.716 1.00 87.25 81 MET A O 1
ATOM 574 N N . THR A 1 82 ? -5.916 -1.548 10.863 1.00 90.50 82 THR A N 1
ATOM 575 C CA . THR A 1 82 ? -4.471 -1.350 11.017 1.00 90.50 82 THR A CA 1
ATOM 576 C C . THR A 1 82 ? -3.700 -2.249 10.057 1.00 90.50 82 THR A C 1
ATOM 578 O O . THR A 1 82 ? -2.794 -1.781 9.364 1.00 90.50 82 THR A O 1
ATOM 581 N N . MET A 1 83 ? -4.079 -3.524 9.964 1.00 92.19 83 MET A N 1
ATOM 582 C CA . MET A 1 83 ? -3.410 -4.498 9.108 1.00 92.19 83 MET A CA 1
ATOM 583 C C . MET A 1 83 ? -3.593 -4.169 7.623 1.00 92.19 83 MET A C 1
ATOM 585 O O . MET A 1 83 ? -2.615 -4.16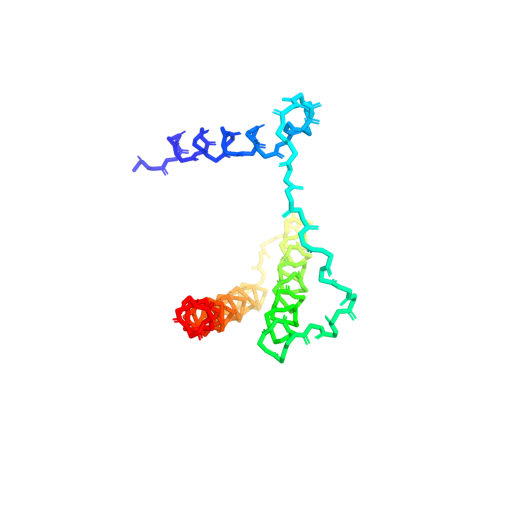7 6.875 1.00 92.19 83 MET A O 1
ATOM 589 N N . LYS A 1 84 ? -4.812 -3.805 7.199 1.00 84.44 84 LYS A N 1
ATOM 590 C CA . LYS A 1 84 ? -5.084 -3.370 5.818 1.00 84.44 84 LYS A CA 1
ATOM 591 C C . LYS A 1 84 ? -4.309 -2.108 5.446 1.00 84.44 84 LYS A C 1
ATOM 593 O O . LYS A 1 84 ? -3.743 -2.049 4.357 1.00 84.44 84 LYS A O 1
ATOM 598 N N . SER A 1 85 ? -4.216 -1.144 6.360 1.00 86.12 85 SER A N 1
ATOM 599 C CA . SER A 1 85 ? -3.440 0.085 6.149 1.00 86.12 85 SER A CA 1
ATOM 600 C C . SER A 1 85 ? -1.945 -0.205 5.970 1.00 86.12 85 SER A C 1
ATOM 602 O O . SER A 1 85 ? -1.328 0.307 5.040 1.00 86.12 85 SER A O 1
ATOM 604 N N . HIS A 1 86 ? -1.361 -1.081 6.795 1.00 90.25 86 HIS A N 1
ATOM 605 C CA . HIS A 1 86 ? 0.046 -1.479 6.649 1.00 90.25 86 HIS A CA 1
ATOM 606 C C . HIS A 1 86 ? 0.304 -2.258 5.358 1.00 90.25 86 HIS A C 1
ATOM 608 O O . HIS A 1 86 ? 1.303 -2.018 4.683 1.00 90.25 86 HIS A O 1
ATOM 614 N N . HIS A 1 87 ? -0.603 -3.163 4.987 1.00 85.56 87 HIS A N 1
ATOM 615 C CA . HIS A 1 87 ? -0.509 -3.896 3.727 1.00 85.56 87 HIS A CA 1
ATOM 616 C C . HIS A 1 87 ? -0.524 -2.946 2.521 1.00 85.56 87 HIS A C 1
ATOM 618 O O . HIS A 1 87 ? 0.283 -3.087 1.604 1.00 85.56 87 HIS A O 1
ATOM 624 N N . PHE A 1 88 ? -1.396 -1.935 2.542 1.00 86.12 88 PHE A N 1
ATOM 625 C CA . PHE A 1 88 ? -1.433 -0.907 1.507 1.00 86.12 88 PHE A CA 1
ATOM 626 C C . PHE A 1 88 ? -0.128 -0.105 1.435 1.00 86.12 88 PHE A C 1
ATOM 628 O O . PHE A 1 88 ? 0.423 0.051 0.349 1.00 86.12 88 PHE A O 1
ATOM 635 N N . LEU A 1 89 ? 0.423 0.327 2.574 1.00 86.81 89 LEU A N 1
ATOM 636 C CA . LEU A 1 89 ? 1.707 1.040 2.610 1.00 86.81 89 LEU A CA 1
ATOM 637 C C . LEU A 1 89 ? 2.864 0.199 2.053 1.00 86.81 89 LEU A C 1
ATOM 639 O O . LEU A 1 89 ? 3.686 0.709 1.295 1.00 86.81 89 LEU A O 1
ATOM 643 N N . PHE A 1 90 ? 2.904 -1.097 2.367 1.00 87.62 90 PHE A N 1
ATOM 644 C CA . PHE A 1 90 ? 3.886 -2.013 1.787 1.00 87.62 90 PHE A CA 1
ATOM 645 C C . PHE A 1 90 ? 3.751 -2.107 0.260 1.00 87.62 90 PHE A C 1
ATOM 647 O O . PHE A 1 90 ? 4.749 -2.072 -0.465 1.00 87.62 90 PHE A O 1
ATOM 654 N N . GLN A 1 91 ? 2.518 -2.169 -0.246 1.00 83.25 91 GLN A N 1
ATOM 655 C CA . GLN A 1 91 ? 2.260 -2.202 -1.683 1.00 83.25 91 GLN A CA 1
ATOM 656 C C . GLN A 1 91 ? 2.685 -0.894 -2.372 1.00 83.25 91 GLN A C 1
ATOM 658 O O . GLN A 1 91 ? 3.255 -0.936 -3.468 1.00 83.25 91 GLN A O 1
ATOM 663 N N . CYS A 1 92 ? 2.473 0.256 -1.726 1.00 82.56 92 CYS A N 1
ATOM 664 C CA . CYS A 1 92 ? 2.974 1.550 -2.189 1.00 82.56 92 CYS A CA 1
ATOM 665 C C . CYS A 1 92 ? 4.499 1.564 -2.295 1.00 82.56 92 CYS A C 1
ATOM 667 O O . CYS A 1 92 ? 5.034 1.991 -3.317 1.00 82.56 92 CYS A O 1
ATOM 669 N N . GLU A 1 93 ? 5.198 1.037 -1.291 1.00 84.31 93 GLU A N 1
ATOM 670 C CA . GLU A 1 93 ? 6.661 0.984 -1.279 1.00 84.31 93 GLU A CA 1
ATOM 671 C C . GLU A 1 93 ? 7.215 0.082 -2.394 1.00 84.31 93 GLU A C 1
ATOM 673 O O . GLU A 1 93 ? 8.125 0.464 -3.133 1.00 84.31 93 GLU A O 1
ATOM 678 N N . MET A 1 94 ? 6.627 -1.101 -2.594 1.00 84.88 94 MET A N 1
ATOM 679 C CA . MET A 1 94 ? 6.989 -1.997 -3.701 1.00 84.88 94 MET A CA 1
ATOM 680 C C . MET A 1 94 ? 6.761 -1.328 -5.063 1.00 84.88 94 MET A C 1
ATOM 682 O O . MET A 1 94 ? 7.614 -1.402 -5.949 1.00 84.88 94 MET A O 1
ATOM 686 N N . THR A 1 95 ? 5.636 -0.624 -5.217 1.00 83.38 95 THR A N 1
ATOM 687 C CA . THR A 1 95 ? 5.299 0.121 -6.440 1.00 83.38 95 THR A CA 1
ATOM 688 C C . THR A 1 95 ? 6.288 1.258 -6.691 1.00 83.38 95 THR A C 1
ATOM 690 O O . THR A 1 95 ? 6.766 1.405 -7.814 1.00 83.38 95 THR A O 1
ATOM 693 N N . SER A 1 96 ? 6.651 2.014 -5.650 1.00 82.19 96 SER A N 1
ATOM 694 C CA . SER A 1 96 ? 7.649 3.089 -5.705 1.00 82.19 96 SER A CA 1
ATOM 695 C C . SER A 1 96 ? 9.012 2.562 -6.163 1.00 82.19 96 SER A C 1
ATOM 697 O O . SER A 1 96 ? 9.616 3.098 -7.091 1.00 82.19 96 SER A O 1
ATOM 699 N N . ASN A 1 97 ? 9.458 1.429 -5.615 1.00 82.19 97 ASN A N 1
ATOM 700 C CA . ASN A 1 97 ? 10.707 0.787 -6.026 1.00 82.19 97 ASN A CA 1
ATOM 701 C C . ASN A 1 97 ? 10.679 0.307 -7.489 1.00 82.19 97 ASN A C 1
ATOM 703 O O . ASN A 1 97 ? 11.658 0.490 -8.220 1.00 82.19 97 ASN A O 1
ATOM 707 N N . VAL A 1 98 ? 9.559 -0.262 -7.954 1.00 80.00 98 VAL A N 1
ATOM 708 C CA . VAL A 1 98 ? 9.378 -0.640 -9.369 1.00 80.00 98 VAL A CA 1
ATOM 709 C C . VAL A 1 98 ? 9.367 0.594 -10.273 1.00 80.00 98 VAL A C 1
ATOM 711 O O . VAL A 1 98 ? 9.993 0.571 -11.335 1.00 80.00 98 VAL A O 1
ATOM 714 N N . ALA A 1 99 ? 8.704 1.674 -9.862 1.00 80.06 99 ALA A N 1
ATOM 715 C CA . ALA A 1 99 ? 8.649 2.928 -10.606 1.00 80.06 99 ALA A CA 1
ATOM 716 C C . ALA A 1 99 ? 10.039 3.568 -10.737 1.00 80.06 99 ALA A C 1
ATOM 718 O O . ALA A 1 99 ? 10.450 3.902 -11.849 1.00 80.06 99 ALA A O 1
ATOM 719 N N . ASN A 1 100 ? 10.800 3.643 -9.641 1.00 82.06 100 ASN A N 1
ATOM 720 C CA . ASN A 1 100 ? 12.161 4.184 -9.629 1.00 82.06 100 ASN A CA 1
ATOM 721 C C . ASN A 1 100 ? 13.087 3.380 -10.551 1.00 82.06 100 ASN A C 1
ATOM 723 O O . ASN A 1 100 ? 13.733 3.940 -11.435 1.00 82.06 100 ASN A O 1
ATOM 727 N N . ARG A 1 101 ? 13.064 2.045 -10.446 1.00 79.69 101 ARG A N 1
ATOM 728 C CA . ARG A 1 101 ? 13.891 1.166 -11.288 1.00 79.69 101 ARG A CA 1
ATOM 729 C C . ARG A 1 101 ? 13.487 1.200 -12.765 1.00 79.69 101 ARG A C 1
ATOM 731 O O . ARG A 1 101 ? 14.338 1.080 -13.646 1.00 79.69 101 ARG A O 1
ATOM 738 N N . THR A 1 102 ? 12.194 1.369 -13.046 1.00 76.06 102 THR A N 1
ATOM 739 C CA . THR A 1 102 ? 11.679 1.545 -14.414 1.00 76.06 102 THR A CA 1
ATOM 740 C C . THR A 1 102 ? 12.122 2.890 -14.995 1.00 76.06 102 THR A C 1
ATOM 742 O O . THR A 1 102 ? 12.539 2.933 -16.151 1.00 76.06 102 THR A O 1
ATOM 745 N N . SER A 1 103 ? 12.103 3.962 -14.196 1.00 76.50 103 SER A N 1
ATOM 746 C CA . SER A 1 103 ? 12.595 5.293 -14.581 1.00 76.50 103 SER A CA 1
ATOM 747 C C . SER A 1 103 ? 14.079 5.260 -14.959 1.00 76.50 103 SER A C 1
ATOM 749 O O . SER A 1 103 ? 14.452 5.716 -16.043 1.00 76.50 103 SER A O 1
ATOM 751 N N . ASP A 1 104 ? 14.916 4.621 -14.138 1.00 78.50 104 ASP A N 1
ATOM 752 C CA . ASP A 1 104 ? 16.348 4.470 -14.419 1.00 78.50 104 ASP A CA 1
ATOM 753 C C . ASP A 1 104 ? 16.606 3.684 -15.712 1.00 78.50 104 ASP A C 1
ATOM 755 O O . ASP A 1 104 ? 17.446 4.075 -16.528 1.00 78.50 104 ASP A O 1
ATOM 759 N N . GLY A 1 105 ? 15.860 2.596 -15.935 1.00 76.00 105 GLY A N 1
ATOM 760 C CA . GLY A 1 105 ? 15.952 1.793 -17.156 1.00 76.00 105 GLY A CA 1
ATOM 761 C C . GLY A 1 105 ? 15.565 2.575 -18.415 1.00 76.00 105 GLY A C 1
ATOM 762 O O . GLY A 1 105 ? 16.250 2.484 -19.433 1.00 76.00 105 GLY A O 1
ATOM 763 N N . ILE A 1 106 ? 14.516 3.400 -18.341 1.00 76.81 106 ILE A N 1
ATOM 764 C CA . ILE A 1 106 ? 14.100 4.281 -19.442 1.00 76.81 106 ILE A CA 1
ATOM 765 C C . ILE A 1 106 ? 15.190 5.320 -19.751 1.00 76.81 106 ILE A C 1
ATOM 767 O O . ILE A 1 106 ? 15.550 5.509 -20.912 1.00 76.81 106 ILE A O 1
ATOM 771 N N . GLN A 1 107 ? 15.781 5.953 -18.734 1.00 79.44 107 GLN A N 1
ATOM 772 C CA . GLN A 1 107 ? 16.866 6.920 -18.939 1.00 79.44 107 GLN A CA 1
ATOM 773 C C . GLN A 1 107 ? 18.128 6.284 -19.540 1.00 79.44 107 GLN A C 1
ATOM 775 O O . GLN A 1 107 ? 18.824 6.919 -20.334 1.00 79.44 107 GLN A O 1
ATOM 780 N N . GLN A 1 108 ? 18.444 5.035 -19.180 1.00 75.00 108 GLN A N 1
ATOM 781 C CA . GLN A 1 108 ? 19.544 4.291 -19.801 1.00 75.00 108 GLN A CA 1
ATOM 782 C C . GLN A 1 108 ? 19.294 4.043 -21.292 1.00 75.00 108 GLN A C 1
ATOM 784 O O . GLN A 1 108 ? 20.214 4.230 -22.083 1.00 75.00 108 GLN A O 1
ATOM 789 N N . LEU A 1 109 ? 18.064 3.692 -21.681 1.00 74.94 109 LEU A N 1
ATOM 790 C CA . LEU A 1 109 ? 17.692 3.517 -23.088 1.00 74.94 109 LEU A CA 1
ATOM 791 C C . LEU A 1 109 ? 17.839 4.821 -23.884 1.00 74.94 109 LEU A C 1
ATOM 793 O O . LEU A 1 109 ? 18.421 4.798 -24.964 1.00 74.94 109 LEU A O 1
ATOM 797 N N . PHE A 1 110 ? 17.403 5.961 -23.337 1.00 75.19 110 PHE A N 1
ATOM 798 C CA . PHE A 1 110 ? 17.562 7.261 -24.003 1.00 75.19 110 PHE A CA 1
ATOM 799 C C . PHE A 1 110 ? 19.031 7.642 -24.226 1.00 75.19 110 PHE A C 1
ATOM 801 O O . PHE A 1 110 ? 19.385 8.121 -25.301 1.00 75.19 110 PHE A O 1
ATOM 808 N N . ARG A 1 111 ? 19.909 7.367 -23.251 1.00 78.81 111 ARG A N 1
ATOM 809 C CA . ARG A 1 111 ? 21.358 7.592 -23.396 1.00 78.81 111 ARG A CA 1
ATOM 810 C C . ARG A 1 111 ? 22.018 6.670 -24.424 1.00 78.81 111 ARG A C 1
ATOM 812 O O . ARG A 1 111 ? 23.026 7.053 -24.998 1.00 78.81 111 ARG A O 1
ATOM 819 N N . GLN A 1 112 ? 21.485 5.468 -24.638 1.00 64.00 112 GLN A N 1
ATOM 820 C CA . GLN A 1 112 ? 21.999 4.521 -25.637 1.00 64.00 112 GLN A CA 1
ATOM 821 C C . GLN A 1 112 ? 21.507 4.813 -27.062 1.00 64.00 112 GLN A C 1
ATOM 823 O O . GLN A 1 112 ? 22.064 4.273 -28.012 1.00 64.00 112 GLN A O 1
ATOM 828 N N . GLN A 1 113 ? 20.462 5.631 -27.212 1.00 56.28 113 GLN A N 1
ATOM 829 C CA . GLN A 1 113 ? 19.889 6.023 -28.504 1.00 56.28 113 GLN A CA 1
ATOM 830 C C . GLN A 1 113 ? 20.313 7.433 -28.961 1.00 56.28 113 GLN A C 1
ATOM 832 O O . GLN A 1 113 ? 19.820 7.890 -29.991 1.00 56.28 113 GLN A O 1
ATOM 837 N N . SER A 1 114 ? 21.184 8.115 -28.202 1.00 53.16 114 SER A N 1
ATOM 838 C CA . SER A 1 114 ? 21.729 9.449 -28.519 1.00 53.16 114 SER A CA 1
ATOM 839 C C . SER A 1 114 ? 23.038 9.380 -29.300 1.00 53.16 114 SER A C 1
ATOM 841 O O . SER A 1 114 ? 23.817 8.433 -29.050 1.00 53.16 114 SER A O 1
#

Sequence (114 aa):
MADAYEVNQFAEAMNRAGGSPSAANATPDVVSVGASKPSQGIRMLMSAVDNLNGGAESINSLAKTMTQNTGELTPGQVIEMTMKSHHFLFQCEMTSNVANRTSDGIQQLFRQQS

Secondary structure (DSSP, 8-state):
--SHHHHHHHHHHHHHHHS-----S--------------HHHHHHHHHHHHHHHHHHHHHHHHHHHHH--SPPPHHHHHHHHHHHHHHHHHHHHHHHHHHHHHHHHHHHHHH--